Protein AF-A0A8D5U3K7-F1 (afdb_monomer)

pLDDT: mean 84.64, std 9.26, range [54.66, 94.69]

Nearest PDB structures (foldseek):
  6n90-assembly1_B  TM=6.750E-01  e=1.516E-01  Agrobacterium tumefaciens
  7v5z-assembly1_D  TM=6.602E-01  e=2.110E-01  Staphylococcus aureus subsp. aureus NCTC 8325
  3oei-assembly4_O  TM=7.015E-01  e=2.937E-01  Mycobacterium tuberculosis
  3p0l-assembly3_C  TM=3.702E-01  e=2.438E+00  Homo sapiens

Ra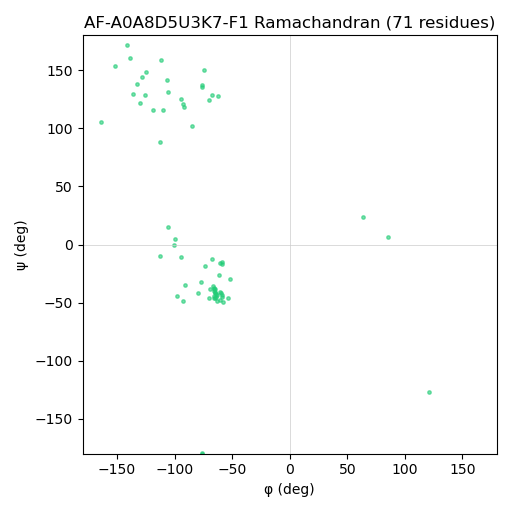dius of gyration: 12.35 Å; Cα contacts (8 Å, |Δi|>4): 87; chains: 1; bounding box: 28×27×30 Å

Mean predicted aligned error: 5.42 Å

Sequence (73 aa):
MDELAEYVFYEFLNVKILNMIKENIKLLKSDPFKYAREKLGKDKYGNSMFSIEVTGDIRMLYSVDSINCIVFI

Secondary structure (DSSP, 8-state):
-HHHHHHHHHH---HHHHHHHHHHHHHHHH-TTTS--EEEEE-TTS-EEEEEEEETTEEEEEEE-TT--EEE-

Foldseek 3Di:
DVVVLVVCVVVPVDVLLSVLVVVLVVVLVVPVVVSFDAWPAADPVRFTKGWDDSDPPDIWIWGQDPVRDTGTD

Structure (mmCIF, N/CA/C/O backbone):
data_AF-A0A8D5U3K7-F1
#
_entry.id   AF-A0A8D5U3K7-F1
#
loop_
_atom_site.group_PDB
_atom_site.id
_atom_site.type_symbol
_atom_site.label_atom_id
_atom_site.label_alt_id
_atom_site.label_comp_id
_atom_site.label_asym_id
_atom_site.label_entity_id
_atom_site.label_seq_id
_atom_site.pdbx_PDB_ins_code
_atom_site.Cartn_x
_atom_site.Cartn_y
_atom_site.Cartn_z
_atom_site.occupancy
_atom_site.B_iso_or_equiv
_atom_site.auth_seq_id
_atom_site.auth_comp_id
_atom_site.auth_asym_id
_atom_site.auth_atom_id
_atom_site.pdbx_PDB_model_num
ATOM 1 N N . MET A 1 1 ? -0.986 12.920 -4.549 1.00 54.66 1 MET A N 1
ATOM 2 C CA . MET A 1 1 ? -1.159 12.454 -3.150 1.00 54.66 1 MET A CA 1
ATOM 3 C C . MET A 1 1 ? -2.467 12.962 -2.582 1.00 54.66 1 MET A C 1
ATOM 5 O O . MET A 1 1 ? -3.123 12.183 -1.906 1.00 54.66 1 MET A O 1
ATOM 9 N N . ASP A 1 2 ? -2.840 14.207 -2.882 1.00 58.44 2 ASP A N 1
ATOM 10 C CA . ASP A 1 2 ? -4.057 14.822 -2.345 1.00 58.44 2 ASP A CA 1
ATOM 11 C C . ASP A 1 2 ? -5.336 14.133 -2.837 1.00 58.44 2 ASP A C 1
ATOM 13 O O . ASP A 1 2 ? -6.199 13.843 -2.028 1.00 58.44 2 ASP A O 1
ATOM 17 N N . GLU A 1 3 ? -5.394 13.703 -4.098 1.00 67.75 3 GLU A N 1
ATOM 18 C CA . GLU A 1 3 ? -6.580 13.038 -4.668 1.00 67.75 3 GLU A CA 1
ATOM 19 C C . GLU A 1 3 ? -6.906 11.676 -4.014 1.00 67.75 3 GLU A C 1
ATOM 21 O O . GLU A 1 3 ? -8.052 11.393 -3.674 1.00 67.75 3 GLU A O 1
ATOM 26 N N . LEU A 1 4 ? -5.889 10.845 -3.737 1.00 67.94 4 LEU A N 1
ATOM 27 C CA . LEU A 1 4 ? -6.078 9.591 -2.993 1.00 67.94 4 LEU A CA 1
ATOM 28 C C . LEU A 1 4 ? -6.431 9.866 -1.525 1.00 67.94 4 LEU A C 1
ATOM 30 O O . LEU A 1 4 ? -7.243 9.157 -0.942 1.00 67.94 4 LEU A O 1
ATOM 34 N N . ALA A 1 5 ? -5.817 10.882 -0.915 1.00 65.50 5 ALA A N 1
ATOM 35 C CA . ALA A 1 5 ? -6.114 11.248 0.464 1.00 65.50 5 ALA A CA 1
ATOM 36 C C . ALA A 1 5 ? -7.551 11.778 0.616 1.00 65.50 5 ALA A C 1
ATOM 38 O O . ALA A 1 5 ? -8.219 11.413 1.579 1.00 65.50 5 ALA A O 1
ATOM 39 N N . GLU A 1 6 ? -8.033 12.578 -0.339 1.00 68.69 6 GLU A N 1
ATOM 40 C CA . GLU A 1 6 ? -9.413 13.066 -0.400 1.00 68.69 6 GLU A CA 1
ATOM 41 C C . GLU A 1 6 ? -10.407 11.928 -0.630 1.00 68.69 6 GLU A C 1
ATOM 43 O O . GLU A 1 6 ? -11.383 11.831 0.112 1.00 68.69 6 GLU A O 1
ATOM 48 N N . TYR A 1 7 ? -10.134 11.022 -1.576 1.00 70.38 7 TYR A N 1
ATOM 49 C CA . TYR A 1 7 ? -10.981 9.851 -1.815 1.00 70.38 7 TYR A CA 1
ATOM 50 C C . TYR A 1 7 ? -11.116 8.984 -0.560 1.00 70.38 7 TYR A C 1
ATOM 52 O O . TYR A 1 7 ? -12.221 8.662 -0.130 1.00 70.38 7 TYR A O 1
ATOM 60 N N . VAL A 1 8 ? -9.991 8.656 0.084 1.00 70.19 8 VAL A N 1
ATOM 61 C CA . VAL A 1 8 ? -10.010 7.836 1.300 1.00 70.19 8 VAL A CA 1
ATOM 62 C C . VAL A 1 8 ? -10.695 8.589 2.448 1.00 70.19 8 VAL A C 1
ATOM 64 O O . VAL A 1 8 ? -11.401 7.968 3.234 1.00 70.19 8 VAL A O 1
ATOM 67 N N . PHE A 1 9 ? -10.541 9.912 2.557 1.00 70.56 9 PHE A N 1
ATOM 68 C CA . PHE A 1 9 ? -11.238 10.700 3.581 1.00 70.56 9 PHE A CA 1
ATOM 69 C C . PHE A 1 9 ? -12.757 10.721 3.376 1.00 70.56 9 PHE A C 1
ATOM 71 O O . PHE A 1 9 ? -13.503 10.650 4.351 1.00 70.56 9 PHE A O 1
ATOM 78 N N . TYR A 1 10 ? -13.209 10.800 2.123 1.00 72.50 10 TYR A N 1
ATOM 79 C CA . TYR A 1 10 ? -14.627 10.803 1.778 1.00 72.50 10 TYR A CA 1
ATOM 80 C C . TYR A 1 10 ? -15.284 9.435 2.008 1.00 72.50 10 TYR A C 1
ATOM 82 O O . TYR A 1 10 ? -16.339 9.357 2.634 1.00 72.50 10 TYR A O 1
ATOM 90 N N . GLU A 1 11 ? -14.639 8.357 1.557 1.00 71.44 11 GLU A N 1
ATOM 91 C CA . GLU A 1 11 ? -15.176 6.994 1.659 1.00 71.44 11 GLU A CA 1
ATOM 92 C C . GLU A 1 11 ? -15.036 6.397 3.069 1.00 71.44 11 GLU A C 1
ATOM 94 O O . GLU A 1 11 ? -15.894 5.639 3.523 1.00 71.44 11 GLU A O 1
ATOM 99 N N . PHE A 1 12 ? -13.978 6.750 3.809 1.00 70.88 12 PHE A N 1
ATOM 100 C CA . PHE A 1 12 ? -13.708 6.200 5.138 1.00 70.88 12 PHE A CA 1
ATOM 101 C C . PHE A 1 12 ? -13.851 7.268 6.226 1.00 70.88 12 PHE A C 1
ATOM 103 O O . PHE A 1 12 ? -12.874 7.847 6.696 1.00 70.88 12 PHE A O 1
ATOM 110 N N . LEU A 1 13 ? -15.076 7.436 6.738 1.00 67.44 13 LEU A N 1
ATOM 111 C CA . LEU A 1 13 ? -15.381 8.299 7.896 1.00 67.44 13 LEU A CA 1
ATOM 112 C C . LEU A 1 13 ? -14.618 7.903 9.179 1.00 67.44 13 LEU A C 1
ATOM 114 O O . LEU A 1 13 ? -14.556 8.663 10.148 1.00 67.44 13 LEU A O 1
ATOM 118 N N . ASN A 1 14 ? -14.042 6.699 9.217 1.00 79.56 14 ASN A N 1
ATOM 119 C CA . ASN A 1 14 ? -13.301 6.200 10.363 1.00 79.56 14 ASN A CA 1
ATOM 120 C C . ASN A 1 14 ? -11.835 6.668 10.332 1.00 79.56 14 ASN A C 1
ATOM 122 O O . ASN A 1 14 ? -10.978 6.074 9.674 1.00 79.56 14 ASN A O 1
ATOM 126 N N . VAL A 1 15 ? -11.530 7.683 11.145 1.00 81.81 15 VAL A N 1
ATOM 127 C CA . VAL A 1 15 ? -10.182 8.260 11.324 1.00 81.81 15 VAL A CA 1
ATOM 128 C C . VAL A 1 15 ? -9.114 7.206 11.653 1.00 81.81 15 VAL A C 1
ATOM 130 O O . VAL A 1 15 ? -7.950 7.361 11.278 1.00 81.81 15 VAL A O 1
ATOM 133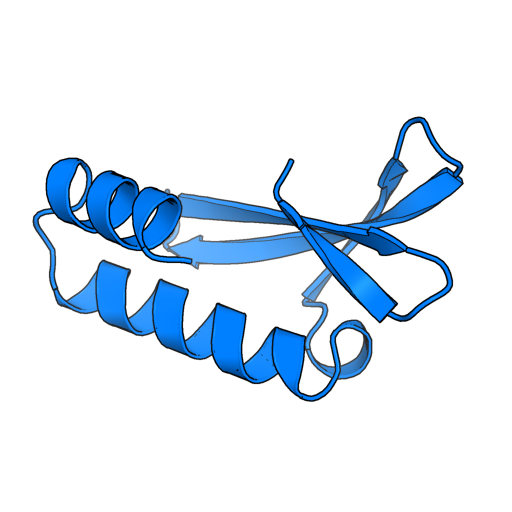 N N . LYS A 1 16 ? -9.481 6.104 12.320 1.00 84.75 16 LYS A N 1
ATOM 134 C CA . LYS A 1 16 ? -8.542 5.016 12.621 1.00 84.75 16 LYS A CA 1
ATOM 135 C C . LYS A 1 16 ? -8.069 4.314 11.347 1.00 84.75 16 LYS A C 1
ATOM 137 O O . LYS A 1 16 ? -6.872 4.091 11.198 1.00 84.75 16 LYS A O 1
ATOM 142 N N . ILE A 1 17 ? -8.985 4.015 10.427 1.00 84.19 17 ILE A N 1
ATOM 143 C CA . ILE A 1 17 ? -8.677 3.355 9.149 1.00 84.19 17 ILE A CA 1
ATOM 144 C C . ILE A 1 17 ? -7.786 4.266 8.300 1.00 84.19 17 ILE A C 1
ATOM 146 O O . ILE A 1 17 ? -6.745 3.832 7.811 1.00 84.19 17 ILE A O 1
ATOM 150 N N . LEU A 1 18 ? -8.132 5.553 8.222 1.00 83.69 18 LEU A N 1
ATOM 151 C CA . LEU A 1 18 ? -7.322 6.576 7.556 1.00 83.69 18 LEU A CA 1
ATOM 152 C C . LEU A 1 18 ? -5.875 6.608 8.066 1.00 83.69 18 LEU A C 1
ATOM 154 O O . LEU A 1 18 ? -4.930 6.634 7.273 1.00 83.69 18 LEU A O 1
ATOM 158 N N . ASN 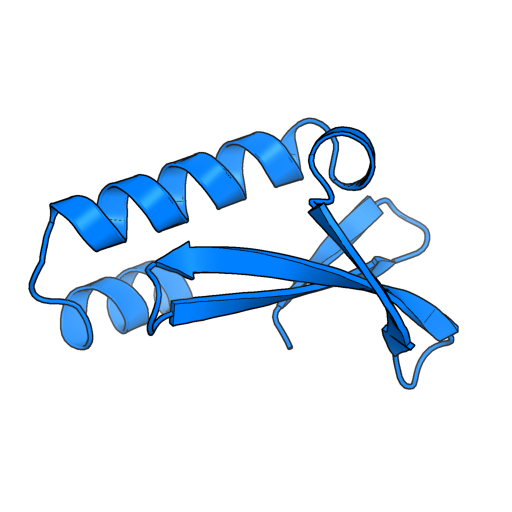A 1 19 ? -5.685 6.572 9.388 1.00 86.62 19 ASN A N 1
ATOM 159 C CA . ASN A 1 19 ? -4.349 6.546 9.981 1.00 86.62 19 ASN A CA 1
ATOM 160 C C . ASN A 1 19 ? -3.583 5.265 9.629 1.00 86.62 19 ASN A C 1
ATOM 162 O O . ASN A 1 19 ? -2.409 5.353 9.277 1.00 86.62 19 ASN A O 1
ATOM 166 N N . MET A 1 20 ? -4.241 4.103 9.636 1.00 89.19 20 MET A N 1
ATOM 167 C CA . MET A 1 20 ? -3.612 2.833 9.254 1.00 89.19 20 MET A CA 1
ATOM 168 C C . MET A 1 20 ? -3.176 2.826 7.782 1.00 89.19 20 MET A C 1
ATOM 170 O O . MET A 1 20 ? -2.059 2.411 7.469 1.00 89.19 20 MET A O 1
ATOM 174 N N . ILE A 1 21 ? -4.009 3.338 6.869 1.00 87.38 21 ILE A N 1
ATOM 175 C CA . ILE A 1 21 ? -3.645 3.496 5.451 1.00 87.38 21 ILE A CA 1
ATOM 176 C C . ILE A 1 21 ? -2.429 4.423 5.330 1.00 87.38 21 ILE A C 1
ATOM 178 O O . ILE A 1 21 ? -1.442 4.086 4.673 1.00 87.38 21 ILE A O 1
ATOM 182 N N . LYS A 1 22 ? -2.451 5.571 6.018 1.00 87.56 22 LYS A N 1
ATOM 183 C CA . LYS A 1 22 ? -1.354 6.549 6.003 1.00 87.56 22 LYS A CA 1
ATOM 184 C C . LYS A 1 22 ? -0.038 5.967 6.528 1.00 87.56 22 LYS A C 1
ATOM 186 O O . LYS A 1 22 ? 1.019 6.258 5.966 1.00 87.56 22 LYS A O 1
ATOM 191 N N . GLU A 1 23 ? -0.080 5.171 7.591 1.00 90.75 23 GLU A N 1
ATOM 192 C CA . GLU A 1 23 ? 1.091 4.486 8.148 1.00 90.75 23 GLU A CA 1
ATOM 193 C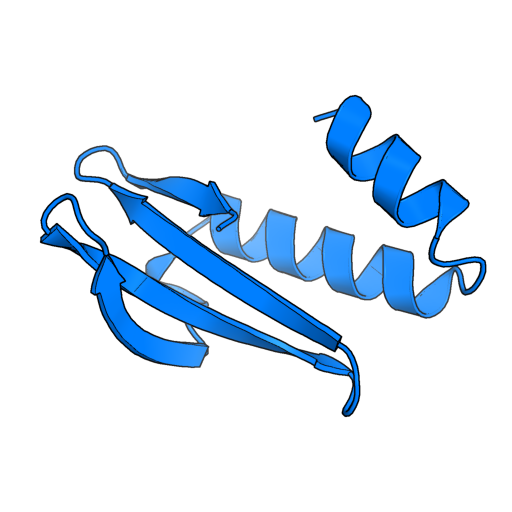 C . GLU A 1 23 ? 1.660 3.455 7.172 1.00 90.75 23 GLU A C 1
ATOM 195 O O . GLU A 1 23 ? 2.863 3.478 6.908 1.00 90.75 23 GLU A O 1
ATOM 200 N N . ASN A 1 24 ? 0.807 2.633 6.553 1.00 90.44 24 ASN A N 1
ATOM 201 C CA . ASN A 1 24 ? 1.238 1.681 5.529 1.00 90.44 24 ASN A CA 1
ATOM 202 C C . ASN A 1 24 ? 1.908 2.385 4.340 1.00 90.44 24 ASN A C 1
ATOM 204 O O . ASN A 1 24 ? 3.004 1.997 3.941 1.00 90.44 24 ASN A O 1
ATOM 208 N N . ILE A 1 25 ? 1.329 3.477 3.826 1.00 89.62 25 ILE A N 1
ATOM 209 C CA . ILE A 1 25 ? 1.937 4.258 2.732 1.00 89.62 25 ILE A CA 1
ATOM 210 C C . ILE A 1 25 ? 3.317 4.802 3.134 1.00 89.62 25 ILE A C 1
ATOM 212 O O . ILE A 1 25 ? 4.247 4.774 2.327 1.00 89.62 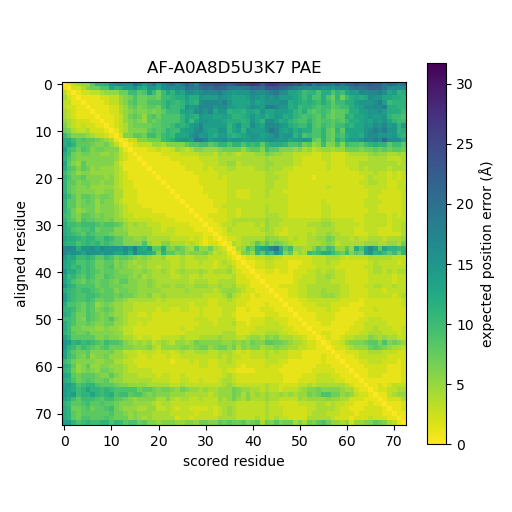25 ILE A O 1
ATOM 216 N N . LYS A 1 26 ? 3.482 5.295 4.371 1.00 90.50 26 LYS A N 1
ATOM 217 C CA . LYS A 1 26 ? 4.785 5.780 4.861 1.00 90.50 26 LYS A CA 1
ATOM 218 C C . LYS A 1 26 ? 5.829 4.666 4.913 1.00 90.50 26 LYS A C 1
ATOM 220 O O . LYS A 1 26 ? 6.963 4.896 4.501 1.00 90.50 26 LYS A O 1
ATOM 225 N N . LEU A 1 27 ? 5.453 3.482 5.398 1.00 90.75 27 LEU A N 1
ATOM 226 C CA . LEU A 1 27 ? 6.345 2.324 5.454 1.00 90.75 27 LEU A CA 1
ATOM 227 C C . LEU A 1 27 ? 6.767 1.899 4.048 1.00 90.75 27 LEU A C 1
ATOM 229 O O . LEU A 1 27 ? 7.963 1.791 3.782 1.00 90.75 27 LEU A O 1
ATOM 233 N N . LEU A 1 28 ? 5.811 1.771 3.126 1.00 90.56 28 LEU A N 1
ATOM 234 C CA . LEU A 1 28 ? 6.097 1.419 1.737 1.00 90.56 28 LEU A CA 1
ATOM 235 C C . LEU A 1 28 ? 7.042 2.421 1.071 1.00 90.56 28 LEU A C 1
ATOM 237 O O . LEU A 1 28 ? 7.994 2.012 0.418 1.00 90.56 28 LEU A O 1
ATOM 241 N N . LYS A 1 29 ? 6.839 3.727 1.280 1.00 87.88 29 LYS A N 1
ATOM 242 C CA . LYS A 1 29 ? 7.741 4.765 0.752 1.00 87.88 29 LYS A CA 1
ATOM 243 C C . LYS A 1 29 ? 9.170 4.668 1.286 1.00 87.88 29 LYS A C 1
ATOM 245 O O . LYS A 1 29 ? 10.078 5.161 0.628 1.00 87.88 29 LYS A O 1
ATOM 250 N N . SER A 1 30 ? 9.363 4.103 2.478 1.00 90.56 30 SER A N 1
ATOM 251 C CA . SER A 1 30 ? 10.700 3.920 3.049 1.00 90.56 30 SER A CA 1
ATOM 252 C C . SER A 1 30 ? 11.421 2.707 2.460 1.00 90.56 30 SER A C 1
ATOM 254 O O . SER A 1 30 ? 12.606 2.802 2.161 1.00 90.56 30 SER A O 1
ATOM 256 N N . ASP A 1 31 ? 10.707 1.591 2.281 1.00 88.75 31 ASP A N 1
ATOM 257 C CA . ASP A 1 31 ? 11.195 0.385 1.610 1.00 88.75 31 ASP A CA 1
ATOM 258 C C . ASP A 1 31 ? 9.996 -0.514 1.239 1.00 88.75 31 ASP A C 1
ATOM 260 O O . ASP A 1 31 ? 9.415 -1.176 2.109 1.00 88.75 31 ASP A O 1
ATOM 264 N N . PRO A 1 32 ? 9.597 -0.575 -0.038 1.00 86.56 32 PRO A N 1
ATOM 265 C CA . PRO A 1 32 ? 8.380 -1.277 -0.420 1.00 86.56 32 PRO A CA 1
ATOM 266 C C . PRO A 1 32 ? 8.517 -2.805 -0.362 1.00 86.56 32 PRO A C 1
ATOM 268 O O . PRO A 1 32 ? 7.498 -3.492 -0.291 1.00 86.56 32 PRO A O 1
ATOM 271 N N . PHE A 1 33 ? 9.742 -3.347 -0.356 1.00 86.69 33 PHE A N 1
ATOM 272 C CA . PHE A 1 33 ? 9.988 -4.791 -0.304 1.00 86.69 33 PHE A CA 1
ATOM 273 C C . PHE A 1 33 ? 10.116 -5.305 1.126 1.00 86.69 33 PHE A C 1
ATOM 275 O O . PHE A 1 33 ? 9.649 -6.403 1.422 1.00 86.69 33 PHE A O 1
ATOM 282 N N . LYS A 1 34 ? 10.696 -4.513 2.034 1.00 85.38 34 LYS A N 1
ATOM 283 C CA . LYS A 1 34 ? 10.795 -4.868 3.457 1.00 85.38 34 LYS A CA 1
ATOM 284 C C . LYS A 1 34 ? 9.431 -4.942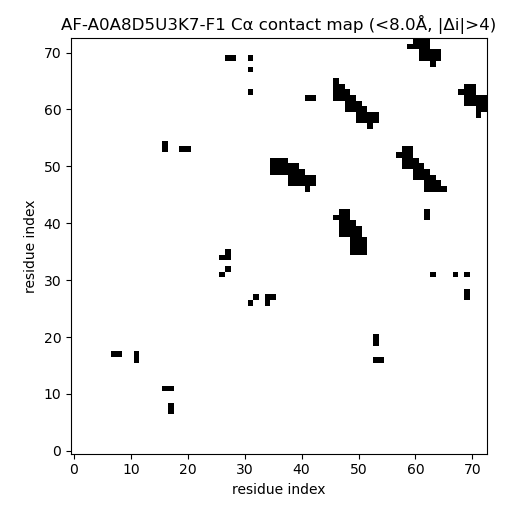 4.138 1.00 85.38 34 LYS A C 1
ATOM 286 O O . LYS A 1 34 ? 9.228 -5.778 5.016 1.00 85.38 34 LYS A O 1
ATOM 291 N N . TYR A 1 35 ? 8.517 -4.049 3.762 1.00 79.00 35 TYR A N 1
ATOM 292 C CA . TYR A 1 35 ? 7.178 -3.971 4.352 1.00 79.00 35 TYR A CA 1
ATOM 293 C C . TYR A 1 35 ? 6.096 -4.635 3.494 1.00 79.00 35 TYR A C 1
ATOM 295 O O . TYR A 1 35 ? 4.923 -4.600 3.869 1.00 79.00 35 TYR A O 1
ATOM 303 N N . ALA A 1 36 ? 6.480 -5.285 2.391 1.00 71.06 36 ALA A N 1
ATOM 304 C CA . ALA A 1 36 ? 5.586 -6.153 1.639 1.00 71.06 36 ALA A CA 1
ATOM 305 C C . ALA A 1 36 ? 5.131 -7.331 2.506 1.00 71.06 36 ALA A C 1
ATOM 307 O O . ALA A 1 36 ? 5.949 -8.028 3.109 1.00 71.06 36 ALA A O 1
ATOM 308 N N . ARG A 1 37 ? 3.814 -7.545 2.590 1.00 77.62 37 ARG A N 1
ATOM 309 C CA . ARG A 1 37 ? 3.230 -8.576 3.462 1.00 77.62 37 ARG A CA 1
ATOM 310 C C . ARG A 1 37 ? 2.901 -9.855 2.714 1.00 77.62 37 ARG A C 1
ATOM 312 O O . ARG A 1 37 ? 3.230 -10.934 3.190 1.00 77.62 37 ARG A O 1
ATOM 319 N N . GLU A 1 38 ? 2.301 -9.738 1.539 1.00 91.38 38 GLU A N 1
ATOM 320 C CA . GLU A 1 38 ? 1.912 -10.882 0.721 1.00 91.38 38 GLU A CA 1
ATOM 321 C C . GLU A 1 38 ? 2.287 -10.610 -0.737 1.00 91.38 38 GLU A C 1
ATOM 323 O O . GLU A 1 38 ? 1.999 -9.543 -1.274 1.00 91.38 38 GLU A O 1
ATOM 328 N N . LYS A 1 39 ? 2.976 -11.561 -1.376 1.00 92.44 39 LYS A N 1
ATOM 329 C CA . LYS A 1 39 ? 3.368 -11.468 -2.785 1.00 92.44 39 LYS A CA 1
ATOM 330 C C . LYS A 1 39 ? 2.292 -12.120 -3.64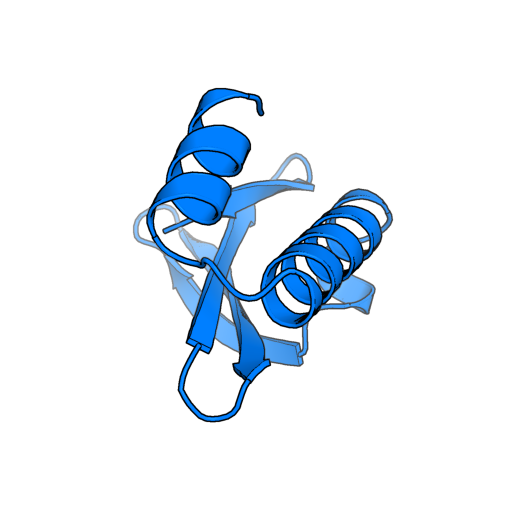8 1.00 92.44 39 LYS A C 1
ATOM 332 O O . LYS A 1 39 ? 2.077 -13.322 -3.545 1.00 92.44 39 LYS A O 1
ATOM 337 N N . LEU A 1 40 ? 1.680 -11.335 -4.531 1.00 93.06 40 LEU A N 1
ATOM 338 C CA . LEU A 1 40 ? 0.577 -11.765 -5.398 1.00 93.06 40 LEU A CA 1
ATOM 339 C C . LEU A 1 40 ? 1.030 -12.222 -6.791 1.00 93.06 40 LEU A C 1
ATOM 341 O O . LEU A 1 40 ? 0.247 -12.788 -7.545 1.00 93.06 40 LEU A O 1
ATOM 345 N N . GLY A 1 41 ? 2.297 -11.989 -7.143 1.00 93.12 41 GLY A N 1
ATOM 346 C CA . GLY A 1 41 ? 2.863 -12.370 -8.435 1.00 93.12 41 GLY A CA 1
ATOM 347 C C . GLY A 1 41 ? 3.385 -11.158 -9.189 1.00 93.12 41 GLY A C 1
ATOM 348 O O . GLY A 1 41 ? 4.221 -10.421 -8.657 1.00 93.12 41 GLY A O 1
ATOM 349 N N . LYS A 1 42 ? 2.933 -10.985 -10.434 1.00 93.94 42 LYS A N 1
ATOM 350 C CA . LYS A 1 42 ? 3.329 -9.872 -11.300 1.00 93.94 42 LYS A CA 1
ATOM 351 C C . LYS A 1 42 ? 2.114 -9.150 -11.877 1.00 93.94 42 LYS A C 1
ATOM 353 O O . LYS A 1 42 ? 1.123 -9.801 -12.194 1.00 93.94 42 LYS A O 1
ATOM 358 N N . ASP A 1 43 ? 2.214 -7.833 -12.032 1.00 91.75 43 ASP A N 1
ATOM 359 C CA . ASP A 1 43 ? 1.213 -7.037 -12.750 1.00 91.75 43 ASP A CA 1
ATOM 360 C C . ASP A 1 43 ? 1.337 -7.200 -14.283 1.00 91.75 43 ASP A C 1
ATOM 362 O O . ASP A 1 43 ? 2.214 -7.909 -14.788 1.00 91.75 43 ASP A O 1
ATOM 366 N N . LYS A 1 44 ? 0.470 -6.516 -15.047 1.00 89.94 44 LYS A N 1
ATOM 367 C CA . LYS A 1 44 ? 0.471 -6.549 -16.526 1.00 89.94 44 LYS A CA 1
ATOM 368 C C . LYS A 1 44 ? 1.764 -6.040 -17.179 1.00 89.94 44 LYS A C 1
ATOM 370 O O . LYS A 1 44 ? 1.975 -6.287 -18.362 1.00 89.94 44 LYS A O 1
ATOM 375 N N . TYR A 1 45 ? 2.608 -5.330 -16.434 1.00 90.44 45 TYR A N 1
ATOM 376 C CA . TYR A 1 45 ? 3.892 -4.804 -16.893 1.00 90.44 45 TYR A CA 1
ATOM 377 C C . TYR A 1 45 ? 5.073 -5.669 -16.428 1.00 90.44 45 TYR A C 1
ATOM 379 O O . TYR A 1 45 ? 6.220 -5.384 -16.762 1.00 90.44 45 TYR A O 1
ATOM 387 N N . GLY A 1 46 ? 4.808 -6.748 -15.687 1.00 92.62 46 GLY A N 1
ATOM 388 C CA . GLY A 1 46 ? 5.826 -7.651 -15.164 1.00 92.62 46 GLY A CA 1
ATOM 389 C C . GLY A 1 46 ? 6.442 -7.208 -13.833 1.00 92.62 46 GLY A C 1
ATOM 390 O O . GLY A 1 46 ? 7.375 -7.873 -13.367 1.00 92.62 46 GLY A O 1
ATOM 391 N N . ASN A 1 47 ? 5.927 -6.144 -13.211 1.00 93.38 47 ASN A N 1
ATOM 392 C CA . ASN A 1 47 ? 6.386 -5.650 -11.913 1.00 93.38 47 ASN A CA 1
ATOM 393 C C . ASN A 1 47 ? 5.892 -6.554 -10.786 1.00 93.38 47 ASN A C 1
ATOM 395 O O . ASN A 1 47 ? 4.820 -7.146 -10.895 1.00 93.38 47 ASN A O 1
ATOM 399 N N . SER A 1 48 ? 6.641 -6.649 -9.684 1.00 92.81 48 SER A N 1
ATOM 400 C CA . SER A 1 48 ? 6.196 -7.455 -8.540 1.00 92.81 48 SER A CA 1
ATOM 401 C C . SER A 1 48 ? 4.966 -6.821 -7.895 1.00 92.81 48 SER A C 1
ATOM 403 O O . SER A 1 48 ? 4.984 -5.634 -7.574 1.00 92.81 48 SER A O 1
ATOM 405 N N . MET A 1 49 ? 3.918 -7.621 -7.700 1.00 94.69 49 MET A N 1
ATOM 406 C CA . MET A 1 49 ? 2.660 -7.194 -7.090 1.00 94.69 49 MET A CA 1
ATOM 407 C C . MET A 1 49 ? 2.526 -7.757 -5.678 1.00 94.69 49 MET A C 1
ATOM 409 O O . MET A 1 49 ? 2.890 -8.910 -5.414 1.00 94.69 49 MET A O 1
ATOM 413 N N . PHE A 1 50 ? 1.974 -6.942 -4.788 1.00 94.00 50 PHE A N 1
ATOM 414 C CA . PHE A 1 50 ? 1.848 -7.228 -3.372 1.00 94.00 50 PHE A CA 1
ATOM 415 C C . PHE A 1 50 ? 0.490 -6.785 -2.820 1.00 94.00 50 PHE A C 1
ATOM 417 O O . PHE A 1 50 ? -0.191 -5.927 -3.390 1.00 94.00 50 PHE A O 1
ATOM 424 N N . SER A 1 51 ? 0.126 -7.360 -1.678 1.00 92.31 51 SER A N 1
ATOM 425 C CA . SER A 1 51 ? -1.013 -6.953 -0.856 1.00 92.31 51 SER A CA 1
ATOM 426 C C . SER A 1 51 ? -0.593 -6.645 0.573 1.00 92.31 51 SER A C 1
ATOM 428 O O . SER A 1 51 ? 0.313 -7.266 1.137 1.00 92.31 51 SER A O 1
ATOM 430 N N . ILE A 1 52 ? -1.315 -5.698 1.175 1.00 91.56 52 ILE A N 1
ATOM 431 C CA . ILE A 1 52 ? -1.316 -5.441 2.615 1.00 91.56 52 ILE A CA 1
ATOM 432 C C . ILE A 1 52 ? -2.762 -5.377 3.086 1.00 91.56 52 ILE A C 1
ATOM 434 O O . ILE A 1 52 ? -3.547 -4.560 2.606 1.00 91.56 52 ILE A O 1
ATOM 438 N N . GLU A 1 53 ? -3.113 -6.236 4.036 1.00 91.44 53 GLU A N 1
ATOM 439 C CA . GLU A 1 53 ? -4.363 -6.102 4.776 1.00 91.44 53 GLU A CA 1
ATOM 440 C C . GLU A 1 53 ? -4.278 -4.881 5.700 1.00 91.44 53 GLU A C 1
ATOM 442 O O . GLU A 1 53 ? -3.344 -4.754 6.494 1.00 91.44 53 GLU A O 1
ATOM 447 N N . VAL A 1 54 ? -5.234 -3.963 5.562 1.00 87.81 54 VAL A N 1
ATOM 448 C CA . VAL A 1 54 ? -5.374 -2.786 6.428 1.00 87.81 54 VAL A CA 1
ATOM 449 C C . VAL A 1 54 ? -6.326 -3.127 7.569 1.00 87.81 54 VAL A C 1
ATOM 451 O O . VAL A 1 54 ? -6.007 -2.906 8.731 1.00 87.81 54 VAL A O 1
ATOM 454 N N . THR A 1 55 ? -7.472 -3.710 7.237 1.00 85.75 55 THR A N 1
ATOM 455 C CA . THR A 1 55 ? -8.471 -4.265 8.158 1.00 85.75 55 THR A CA 1
ATOM 456 C C . THR A 1 55 ? -9.019 -5.558 7.548 1.00 85.75 55 THR A C 1
ATOM 458 O O . THR A 1 55 ? -8.757 -5.839 6.381 1.00 85.75 55 THR A O 1
ATOM 461 N N . GLY A 1 56 ? -9.815 -6.333 8.291 1.00 85.06 56 GLY A N 1
ATOM 462 C CA . GLY A 1 56 ? -10.385 -7.587 7.769 1.00 85.06 56 GLY A CA 1
ATOM 463 C C . GLY A 1 56 ? -11.264 -7.421 6.516 1.00 85.06 56 GLY A C 1
ATOM 464 O O . GLY A 1 56 ? -11.516 -8.393 5.811 1.00 85.06 56 GLY A O 1
ATOM 465 N N . ASP A 1 57 ? -11.712 -6.199 6.229 1.00 85.25 57 ASP A N 1
ATOM 466 C CA . ASP A 1 57 ? -12.533 -5.803 5.084 1.00 85.25 57 ASP A CA 1
ATOM 467 C C . ASP A 1 57 ? -11.814 -4.879 4.079 1.00 85.25 57 ASP A C 1
ATOM 469 O O . ASP A 1 57 ? -12.330 -4.664 2.983 1.00 85.25 57 ASP A O 1
ATOM 473 N N . ILE A 1 58 ? -10.623 -4.353 4.399 1.00 85.88 58 ILE A N 1
ATOM 474 C CA . ILE A 1 58 ? -9.889 -3.405 3.545 1.00 85.88 58 ILE A CA 1
ATOM 475 C C . ILE A 1 58 ? -8.481 -3.917 3.270 1.00 85.88 58 ILE A C 1
ATOM 477 O O . ILE A 1 58 ? -7.695 -4.199 4.176 1.00 85.88 58 ILE A O 1
ATOM 481 N N . ARG A 1 59 ? -8.116 -3.940 1.989 1.00 90.56 59 ARG A N 1
ATOM 482 C CA . ARG A 1 59 ? -6.800 -4.362 1.515 1.00 90.56 59 ARG A CA 1
ATOM 483 C C . ARG A 1 59 ? -6.242 -3.359 0.517 1.00 90.56 59 ARG A C 1
ATOM 485 O O . ARG A 1 59 ? -6.951 -2.891 -0.364 1.00 90.56 59 ARG A O 1
ATOM 492 N N . MET A 1 60 ? -4.953 -3.071 0.639 1.00 89.81 60 MET A N 1
ATOM 493 C CA . MET A 1 60 ? -4.201 -2.295 -0.340 1.00 89.81 60 MET A CA 1
ATOM 494 C C . MET A 1 60 ? -3.523 -3.247 -1.319 1.00 89.81 60 MET A C 1
ATOM 496 O O . MET A 1 60 ? -2.772 -4.131 -0.899 1.00 89.81 60 MET A O 1
ATOM 500 N N . LEU A 1 61 ? -3.775 -3.045 -2.610 1.00 92.75 61 LEU A N 1
ATOM 501 C CA . LEU A 1 61 ? -3.091 -3.723 -3.705 1.00 92.75 61 LEU A CA 1
ATOM 502 C C . LEU A 1 61 ? -2.132 -2.741 -4.364 1.00 92.75 61 LEU A C 1
ATOM 504 O O . LEU A 1 61 ? -2.498 -1.603 -4.658 1.00 92.75 61 LEU A O 1
ATOM 508 N N . TYR A 1 62 ? -0.893 -3.170 -4.569 1.00 92.19 62 TYR A N 1
ATOM 509 C CA . TYR A 1 62 ? 0.098 -2.329 -5.220 1.00 92.19 62 TYR A CA 1
ATOM 510 C C . TYR A 1 62 ? 1.144 -3.155 -5.960 1.00 92.19 62 TYR A C 1
ATOM 512 O O . TYR A 1 62 ? 1.429 -4.299 -5.600 1.00 92.19 62 TYR A O 1
ATOM 520 N N . SER A 1 63 ? 1.746 -2.563 -6.984 1.00 93.88 63 SER A N 1
ATOM 521 C CA . SER A 1 63 ? 2.975 -3.058 -7.594 1.00 93.88 63 SER A CA 1
ATOM 522 C C . SER A 1 63 ? 4.143 -2.117 -7.325 1.00 93.88 63 SER A C 1
ATOM 524 O O . SER A 1 63 ? 3.967 -0.952 -6.960 1.00 93.88 63 SER A O 1
ATOM 526 N N . VAL A 1 64 ? 5.352 -2.664 -7.441 1.00 92.44 64 VAL A N 1
ATOM 527 C CA . VAL A 1 64 ? 6.607 -1.918 -7.312 1.00 92.44 64 VAL A CA 1
ATOM 528 C C . VAL A 1 64 ? 7.351 -2.023 -8.631 1.00 92.44 64 VAL A C 1
ATOM 530 O O . VAL A 1 64 ? 7.725 -3.130 -9.034 1.00 92.44 64 VAL A O 1
ATOM 533 N N . ASP A 1 65 ? 7.528 -0.891 -9.306 1.00 90.31 65 ASP A N 1
ATOM 534 C CA . ASP A 1 65 ? 8.229 -0.842 -10.587 1.00 90.31 65 ASP A CA 1
ATOM 535 C C . ASP A 1 65 ? 9.759 -0.943 -10.431 1.00 90.31 65 ASP A C 1
ATOM 537 O O . ASP A 1 65 ? 10.305 -1.066 -9.331 1.00 90.31 65 ASP A O 1
ATOM 541 N N . SER A 1 66 ? 10.476 -0.901 -11.556 1.00 85.00 66 SER 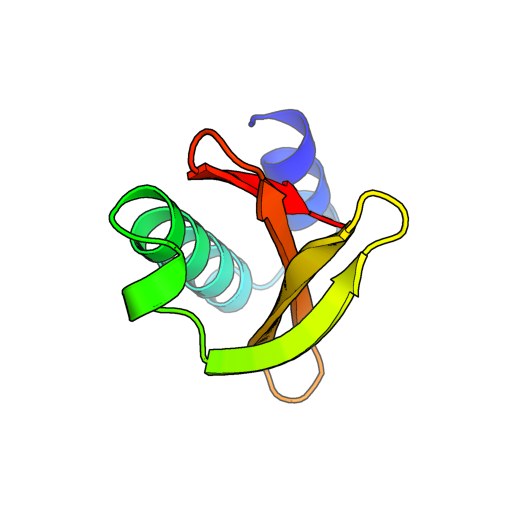A N 1
ATOM 542 C CA . SER A 1 66 ? 11.936 -1.031 -11.588 1.00 85.00 66 SER A CA 1
ATOM 543 C C . SER A 1 66 ? 12.701 0.139 -10.956 1.00 85.00 66 SER A C 1
ATOM 545 O O . SER A 1 66 ? 13.898 -0.001 -10.709 1.00 85.00 66 SER A O 1
ATOM 547 N N . ILE A 1 67 ? 12.041 1.267 -10.674 1.00 88.31 67 ILE A N 1
ATOM 548 C CA . ILE A 1 67 ? 12.625 2.429 -9.986 1.00 88.31 67 ILE A CA 1
ATOM 549 C C . ILE A 1 67 ? 12.133 2.549 -8.535 1.00 88.31 67 ILE A C 1
ATOM 551 O O . ILE A 1 67 ? 12.340 3.581 -7.897 1.00 88.31 67 ILE A O 1
ATOM 555 N N . ASN A 1 68 ? 11.526 1.486 -7.994 1.00 83.31 68 ASN A N 1
ATOM 556 C CA . ASN A 1 68 ? 10.933 1.422 -6.655 1.00 83.31 68 ASN A CA 1
ATOM 557 C C . ASN A 1 68 ? 9.745 2.375 -6.445 1.00 83.31 68 ASN A C 1
ATOM 559 O O . ASN A 1 68 ? 9.428 2.736 -5.308 1.00 83.31 68 ASN A O 1
ATOM 563 N N . CYS A 1 69 ? 9.068 2.779 -7.51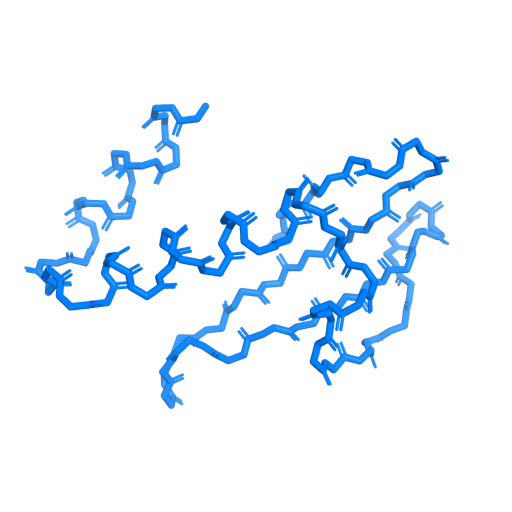9 1.00 88.75 69 CYS A N 1
ATOM 564 C CA . CYS A 1 69 ? 7.817 3.513 -7.421 1.00 88.75 69 CYS A CA 1
ATOM 565 C C . CYS A 1 69 ? 6.681 2.556 -7.048 1.00 88.75 69 CYS A C 1
ATOM 567 O O . CYS A 1 69 ? 6.570 1.453 -7.586 1.00 88.75 69 CYS A O 1
ATOM 569 N N . ILE A 1 70 ? 5.824 2.996 -6.127 1.00 89.75 70 ILE A N 1
ATOM 570 C CA . ILE A 1 70 ? 4.647 2.248 -5.682 1.00 89.75 70 ILE A CA 1
ATOM 571 C C . ILE A 1 70 ? 3.461 2.676 -6.535 1.00 89.75 70 ILE A C 1
ATOM 573 O O . ILE A 1 70 ? 3.073 3.847 -6.520 1.00 89.75 70 ILE A O 1
ATOM 577 N N . VAL A 1 71 ? 2.861 1.717 -7.228 1.00 88.00 71 VAL A N 1
ATOM 578 C CA . VAL A 1 71 ? 1.666 1.919 -8.047 1.00 88.00 71 VAL A CA 1
ATOM 579 C C . VAL A 1 71 ? 0.504 1.213 -7.367 1.00 88.00 71 VAL A C 1
ATOM 581 O O . VAL A 1 71 ? 0.528 -0.007 -7.230 1.00 88.00 71 VAL A O 1
ATOM 584 N N . PHE A 1 72 ? -0.501 1.964 -6.920 1.00 87.25 72 PHE A N 1
ATOM 585 C CA . PHE A 1 72 ? -1.746 1.378 -6.414 1.00 87.25 72 PHE A CA 1
ATOM 586 C C . PHE A 1 72 ? -2.603 0.901 -7.596 1.00 87.25 72 PHE A C 1
ATOM 588 O O . PHE A 1 72 ? -2.681 1.605 -8.605 1.00 87.25 72 PHE A O 1
ATOM 595 N N . ILE A 1 73 ? -3.175 -0.302 -7.482 1.00 80.88 73 ILE A N 1
ATOM 596 C CA . ILE A 1 73 ? -3.932 -0.998 -8.544 1.00 80.88 73 ILE A CA 1
ATOM 597 C C . ILE A 1 73 ? -5.420 -0.996 -8.216 1.00 80.88 73 ILE A C 1
ATOM 599 O O . ILE A 1 73 ? -5.744 -1.285 -7.042 1.00 80.88 73 ILE A O 1
#

Solvent-accessible surface area (backbone atoms only — not comparable to full-atom values): 4385 Å² total; per-residue (Å²): 113,65,69,63,51,50,51,49,52,70,76,42,82,47,64,68,59,53,50,51,52,53,50,50,54,52,47,37,75,74,39,55,74,81,66,52,72,40,81,75,52,60,48,101,84,69,29,50,21,33,38,42,79,76,48,102,88,40,71,50,43,32,33,39,45,98,84,70,48,77,43,78,109